Protein 2V9V (pdb70)

Foldseek 3Di:
DDLLVQLLCVAQVDLAWDFLVVSCVSSVHDPVVSVVSLVVCVVVQQWDWFDQPPTITIHGSVSLVVLVVVVVVVQVVCCVVAVQDPADFLVVSCVVRPVPYDPSSSVRSLVVCVVVQQWDDDPTHIHGNPGDHDD

Secondary structure (DSSP, 8-state):
--HHHHHHHHHHH-SS-EEHHHHHHHHT--HHHHHHHHHHHHHTT-EEEEEETTEEEEEEHHHHHHHHHHHHHHHHHHHHH-TTSS-EEHHHHHHHH-TTS-HHHHHHHHHHHHHTTSEEE-SSEEEETT-----

Solvent-accessible surface area: 7896 Å² total; per-residue (Å²): 84,62,66,89,133,70,0,31,96,32,0,59,107,42,134,20,5,8,35,46,94,72,0,3,102,129,8,105,24,62,72,105,72,0,103,107,26,6,95,59,16,38,94,66,43,94,7,24,72,11,189,1,129,151,51,54,20,0,0,2,18,136,77,17,105,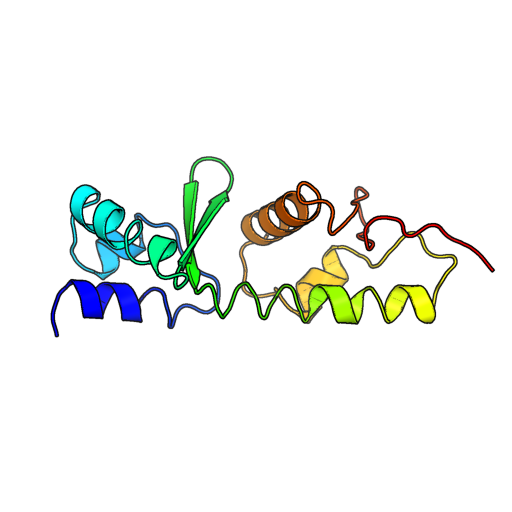62,23,34,113,29,0,19,150,10,0,77,85,21,17,90,163,76,52,114,108,88,6,6,44,47,106,72,0,59,70,112,102,0,83,146,10,60,62,76,1,10,88,14,0,0,74,32,0,35,178,94,49,72,5,74,57,52,92,112,25,1,3,35,48,68,35,96,76,61,243

Sequence (135 aa):
GSPEKILAQIIIQEHREGLDWQQEAATRASLSLEETRKLLQQSSMAAAGQVTLLRVENDLYAISTERRYQAWWQQAVTRALEEEFHSRYPLRPPGLAREELRSRYFSSRLPARVYQALLEEWSRREGRLQQLAANTVALAAGGFFTPSF

Organism: Neomoorella thermoacetica (NCBI:txid1525)

B-factor: mean 10.21, std 6.83, range [2.45, 61.72]

Nearest PDB structures (foldseek):
  2v9v-assembly1_A  TM=1.007E+00  e=3.215E-25  Neomoorella thermoacetica
  1lva-assembly1_A  TM=8.927E-01  e=1.330E-22  Neomoorella thermoacetica
  2ply-assembly3_A  TM=9.820E-01  e=7.242E-12  Neomoorella thermoacetica
  5lzd-assembly1_z  TM=7.553E-01  e=1.790E-05  Escherichia coli
  2vxz-assembly1_A  TM=4.432E-01  e=1.897E-04  Pyrobaculum spherical virus

Radius of gyration: 16.91 Å; Cα contacts (8 Å, |Δi|>4): 175; chains: 1; bounding box: 28×32×54 Å

InterPro domains:
  IPR000795 Translational (tr)-type GTP-binding domain [PF00009] (3-167)
  IPR000795 Translational (tr)-type GTP-binding domain [PR00315] (5-18)
  IPR000795 Translational (tr)-type GTP-binding domain [PR00315] (57-67)
  IPR000795 Translational (tr)-type GTP-binding domain [PR00315] (73-84)
  IPR000795 Translational (tr)-type GTP-binding domain [PR00315] (110-119)
  IPR000795 Translational (tr)-type GTP-binding domain [PS51722] (1-173)
  IPR004161 Translation elongation factor EFTu-like, domain 2 [PF03144] (194-260)
  IPR004535 Translation elongation factor, selenocysteine-specific [TIGR00475] (4-630)
  IPR005225 Small GTP-binding domain [TIGR00231] (2-162)
  IPR009000 Translation protein, beta-barrel domain superfamily [SSF50447] (175-268)
  IPR009001 Translation elongation factor EF1A/initiation factor IF2gamma, C-terminal [SSF50465] (266-363)
  IPR015189 Translation elongation factor SelB, winged helix, type 1 [PF09105] (377-435)
  IPR015190 Translation elongation factor SelB, winged helix, type 2 [PF09106] (449-504)
  IPR015191 Elongation factor SelB, fourth winged-helix domain [PF09107] (587-630)
  IPR027417 P-loop containing nucleoside triphosphate hydrolase [G3DSA:3.40.50.300] (16-174)
  IPR027417 P-loop containing nucleoside triphosphate hydrolase [SSF52540] (3-169)
  IPR036388 Winged helix-like DNA-binding domain superfamily [G3DSA:1.10.10.10] (377-436)
  IPR036388 Winged helix-like DNA-binding domain superfamily [G3DSA:1.10.10.10] (574-633)
  IPR036390 Winged helix DNA-binding domain superfamily [SSF46785] (377-437)
  IPR036390 Winged helix DNA-binding domain superfamily [SSF46785] (439-509)

CATH classification: 1.10.10.10 (+1 more: 1.10.10.10)

Structure (mmCIF, N/CA/C/O backbone):
data_2V9V
#
_entry.id   2V9V
#
_cell.length_a   65.349
_cell.length_b   46.087
_cell.length_c   58.683
_cell.angle_alpha   90.00
_cell.angle_beta   120.45
_cell.angle_gamma   90.00
#
_symmetry.space_group_name_H-M   'C 1 2 1'
#
loop_
_entity.id
_entity.type
_entity.pdbx_description
1 polymer 'SELENOCYSTEINE-SPECIFIC ELONGATION FACTOR'
2 non-polymer 'CHLORIDE ION'
3 non-polymer 'SODIUM ION'
4 water water
#
loop_
_atom_site.group_PDB
_atom_site.id
_atom_site.type_symbol
_atom_site.label_atom_id
_atom_site.label_alt_id
_atom_site.label_comp_id
_atom_site.label_asym_id
_atom_site.label_entity_id
_atom_site.label_seq_id
_atom_site.pdbx_PDB_ins_code
_atom_site.Cartn_x
_atom_site.Cartn_y
_atom_site.Cartn_z
_atom_site.occupancy
_atom_site.B_iso_or_equiv
_atom_site.auth_seq_id
_atom_site.auth_comp_id
_atom_site.auth_asym_id
_atom_site.auth_atom_id
_atom_site.pdbx_PDB_model_num
ATOM 1 N N . GLY A 1 1 ? -6.740 -16.872 30.618 1.00 18.89 377 GLY A N 1
ATOM 2 C CA . GLY A 1 1 ? -6.262 -17.872 29.644 1.00 16.34 377 GLY A CA 1
ATOM 3 C C . GLY A 1 1 ? -4.879 -18.284 30.076 1.00 12.77 377 GLY A C 1
ATOM 4 O O . GLY A 1 1 ? -4.380 -17.762 31.077 1.00 14.20 377 GLY A O 1
ATOM 10 N N . SER A 1 2 ? -4.269 -19.223 29.376 1.00 11.00 378 SER A N 1
ATOM 11 C CA . SER A 1 2 ? -2.960 -19.722 29.761 1.00 10.45 378 SER A CA 1
ATOM 12 C C . SER A 1 2 ? -1.878 -18.708 29.443 1.00 8.84 378 SER A C 1
ATOM 13 O O . SER A 1 2 ? -2.040 -17.828 28.601 1.00 9.08 378 SER A O 1
ATOM 20 N N . PRO A 1 3 ? -0.713 -18.861 30.066 1.00 8.63 379 PRO A N 1
ATOM 21 C CA . PRO A 1 3 ? 0.370 -17.959 29.777 1.00 8.79 379 PRO A CA 1
ATOM 22 C C . PRO A 1 3 ? 0.767 -17.902 28.305 1.00 8.37 379 PRO A C 1
ATOM 23 O O . PRO A 1 3 ? 1.072 -16.813 27.786 1.00 9.55 379 PRO A O 1
ATOM 34 N N . GLU A 1 4 ? 0.750 -19.031 27.609 1.00 9.26 380 GLU A N 1
ATOM 35 C CA . GLU A 1 4 ? 1.106 -19.028 26.217 1.00 10.64 380 GLU A CA 1
ATOM 36 C C . GLU A 1 4 ? 0.103 -18.241 25.378 1.00 9.81 380 GLU A C 1
ATOM 37 O O . GLU A 1 4 ? 0.492 -17.516 24.464 1.00 11.57 380 GLU A O 1
ATOM 49 N N . LYS A 1 5 ? -1.180 -18.370 25.686 1.00 9.68 381 LYS A N 1
ATOM 50 C CA . LYS A 1 5 ? -2.214 -17.604 24.967 1.00 10.43 381 LYS A CA 1
ATOM 51 C C . LYS A 1 5 ? -2.058 -16.117 25.270 1.00 9.44 381 LYS A C 1
ATOM 52 O O . LYS A 1 5 ? -2.246 -15.291 24.361 1.00 11.24 381 LYS A O 1
ATOM 71 N N . ILE A 1 6 ? -1.751 -15.768 26.517 1.00 8.66 382 ILE A N 1
ATOM 72 C CA . ILE A 1 6 ? -1.533 -14.364 26.855 1.00 8.52 382 ILE A CA 1
ATOM 73 C C . ILE A 1 6 ? -0.392 -13.742 26.035 1.00 7.41 382 ILE A C 1
ATOM 74 O O . ILE A 1 6 ? -0.512 -12.642 25.481 1.00 8.35 382 ILE A O 1
ATOM 90 N N . LEU A 1 7 ? 0.731 -14.448 25.968 1.00 7.12 383 LEU A N 1
ATOM 91 C CA . LEU A 1 7 ? 1.881 -13.962 25.211 1.00 6.85 383 LEU A CA 1
ATOM 92 C C . LEU A 1 7 ? 1.544 -13.865 23.708 1.00 7.14 383 LEU A C 1
ATOM 93 O O . LEU A 1 7 ? 1.892 -12.891 23.049 1.00 8.07 383 LEU A O 1
ATOM 109 N N . ALA A 1 8 ? 0.915 -14.897 23.169 1.00 8.08 384 ALA A N 1
ATOM 110 C CA . ALA A 1 8 ? 0.545 -14.892 21.766 1.00 8.79 384 ALA A CA 1
ATOM 111 C C . ALA A 1 8 ? -0.315 -13.688 21.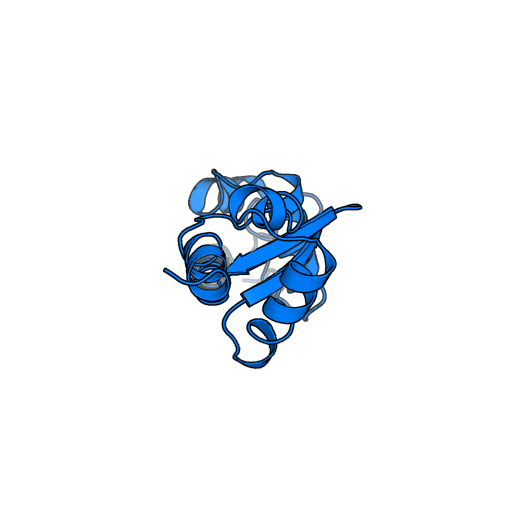433 1.00 8.85 384 ALA A C 1
ATOM 112 O O . ALA A 1 8 ? -0.113 -13.027 20.405 1.00 10.55 384 ALA A O 1
ATOM 119 N N . GLN A 1 9 ? -1.281 -13.373 22.266 1.00 8.86 385 GLN A N 1
ATOM 120 C CA . GLN A 1 9 ? -2.155 -12.236 22.010 1.00 9.31 385 GLN A CA 1
ATOM 121 C C . GLN A 1 9 ? -1.369 -10.932 22.054 1.00 8.07 385 GLN A C 1
ATOM 122 O O . GLN A 1 9 ? -1.594 -10.032 21.225 1.00 9.42 385 GLN A O 1
ATOM 136 N N . ILE A 1 10 ? -0.480 -10.783 23.038 1.00 7.94 386 ILE A N 1
ATOM 137 C CA . ILE A 1 10 ? 0.348 -9.589 23.107 1.00 7.17 386 ILE A CA 1
ATOM 138 C C . ILE A 1 10 ? 1.077 -9.355 21.790 1.00 7.50 386 ILE A C 1
ATOM 139 O O . ILE A 1 10 ? 1.103 -8.241 21.252 1.00 8.99 386 ILE A O 1
ATOM 155 N N A ILE A 1 11 ? 1.729 -10.376 21.277 0.50 6.53 387 ILE A N 1
ATOM 156 N N B ILE A 1 11 ? 1.715 -10.407 21.281 0.50 7.63 387 ILE A N 1
ATOM 157 C CA A ILE A 1 11 ? 2.505 -10.186 20.072 0.50 6.70 387 ILE A CA 1
ATOM 158 C CA B ILE A 1 11 ? 2.504 -10.332 20.045 0.50 8.27 387 ILE A CA 1
ATOM 159 C C A ILE A 1 11 ? 1.587 -10.040 18.841 0.50 7.49 387 ILE A C 1
ATOM 160 C C B ILE A 1 11 ? 1.632 -10.113 18.817 0.50 8.60 387 ILE A C 1
ATOM 161 O O A ILE A 1 11 ? 1.7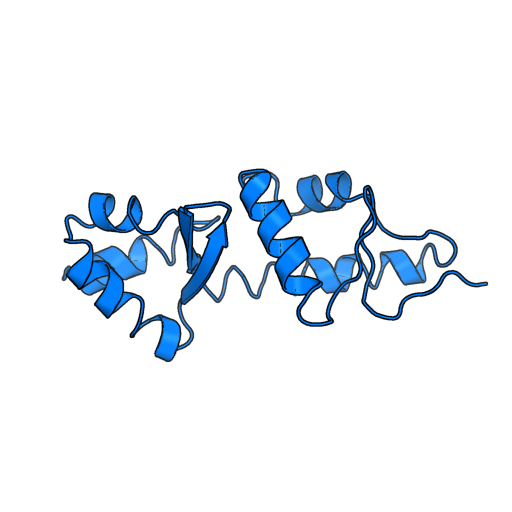80 -9.123 18.024 0.50 8.06 387 ILE A O 1
ATOM 162 O O B ILE A 1 11 ? 1.915 -9.259 17.966 0.50 8.79 387 ILE A O 1
ATOM 193 N N . GLN A 1 12 ? 0.604 -10.934 18.689 1.00 8.11 388 GLN A N 1
ATOM 194 C CA . GLN A 1 12 ? -0.201 -10.906 17.479 1.00 8.97 388 GLN A CA 1
ATOM 195 C C . GLN A 1 12 ? -0.975 -9.594 17.329 1.00 8.85 388 GLN A C 1
ATOM 196 O O . GLN A 1 12 ? -1.212 -9.141 16.190 1.00 10.55 388 GLN A O 1
ATOM 210 N N . GLU A 1 13 ? -1.415 -8.989 18.427 1.00 8.29 389 GLU A N 1
ATOM 211 C CA . GLU A 1 13 ? -2.163 -7.730 18.424 1.00 8.77 389 GLU A CA 1
ATOM 212 C C . GLU A 1 13 ? -1.263 -6.536 18.269 1.00 8.35 389 GLU A C 1
ATOM 213 O O . GLU A 1 13 ? -1.786 -5.440 18.079 1.00 10.89 389 GLU A O 1
ATOM 225 N N . HIS A 1 14 ? 0.042 -6.647 18.468 1.00 7.83 390 HIS A N 1
ATOM 226 C CA . HIS A 1 14 ? 0.859 -5.466 18.572 1.00 7.50 390 HIS A CA 1
ATOM 227 C C . HIS A 1 14 ? 1.147 -5.006 17.117 1.00 6.96 390 HIS A C 1
A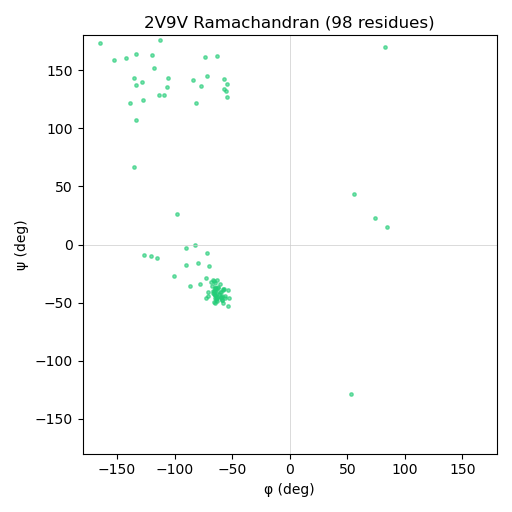TOM 228 O O . HIS A 1 14 ? 1.702 -5.760 16.314 1.00 8.34 390 HIS A O 1
ATOM 243 N N . ARG A 1 15 ? 0.770 -3.782 16.798 1.00 6.26 391 ARG A N 1
ATOM 244 C CA . ARG A 1 15 ? 0.890 -3.270 15.422 1.00 6.18 391 ARG A CA 1
ATOM 245 C C . ARG A 1 15 ? 2.306 -3.009 14.942 1.00 5.87 391 ARG A C 1
ATOM 246 O O . ARG A 1 15 ? 2.522 -2.918 13.727 1.00 7.68 391 ARG A O 1
ATOM 267 N N . GLU A 1 16 ? 3.281 -2.892 15.841 1.00 5.32 392 GLU A N 1
ATOM 268 C CA . GLU A 1 16 ? 4.659 -2.698 15.432 1.00 6.26 392 GLU A CA 1
ATOM 269 C C . GLU A 1 16 ? 5.616 -3.770 15.903 1.00 5.96 392 GLU A C 1
ATOM 270 O O . GLU A 1 16 ? 6.744 -3.801 15.421 1.00 7.85 392 GLU A O 1
ATOM 282 N N . GLY A 1 17 ? 5.185 -4.652 16.790 1.00 6.33 393 GLY A N 1
ATOM 283 C CA . GLY A 1 17 ? 6.105 -5.542 17.503 1.00 6.31 393 GLY A CA 1
ATOM 284 C C . GLY A 1 17 ? 6.726 -4.849 18.696 1.00 6.54 393 GLY A C 1
ATOM 285 O O . GLY A 1 17 ? 6.556 -3.628 18.904 1.00 8.63 393 GLY A O 1
ATOM 289 N N . LEU A 1 18 ? 7.412 -5.627 19.528 1.00 6.00 394 LEU A N 1
ATOM 290 C CA . LEU A 1 18 ? 7.907 -5.082 20.786 1.00 6.74 394 LEU A CA 1
ATOM 291 C C . LEU A 1 18 ? 9.147 -5.844 21.224 1.00 5.39 394 LEU A C 1
ATOM 292 O O . LEU A 1 18 ? 9.398 -6.999 20.845 1.00 5.95 394 LEU A O 1
ATOM 308 N N . ASP A 1 19 ? 9.919 -5.181 22.083 1.00 5.40 395 ASP A N 1
ATOM 309 C CA . ASP A 1 19 ? 11.087 -5.794 22.692 1.00 5.26 395 ASP A CA 1
ATOM 310 C C . ASP A 1 19 ? 10.620 -7.048 23.407 1.00 5.10 395 ASP A C 1
ATOM 311 O O . ASP A 1 19 ? 9.636 -7.009 24.180 1.00 5.96 395 ASP A O 1
ATOM 320 N N . TRP A 1 20 ? 11.321 -8.165 23.224 1.00 5.15 396 TRP A N 1
ATOM 321 C CA . TRP A 1 20 ? 10.898 -9.396 23.863 1.00 5.09 396 TRP A CA 1
ATOM 322 C C . TRP A 1 20 ? 10.851 -9.281 25.396 1.00 4.45 396 TRP A C 1
ATOM 323 O O . TRP A 1 20 ? 10.070 -9.989 26.040 1.00 5.37 396 TRP A O 1
ATOM 344 N N A GLN A 1 21 ? 11.688 -8.436 25.985 0.50 4.44 397 GLN A N 1
ATOM 345 N N B GLN A 1 21 ? 11.694 -8.432 25.972 0.50 4.59 397 GLN A N 1
ATOM 346 C CA A GLN A 1 21 ? 11.634 -8.243 27.430 0.50 5.09 397 GLN A CA 1
ATOM 347 C CA B GLN A 1 21 ? 11.715 -8.272 27.417 0.50 5.37 397 GLN A CA 1
ATOM 348 C C A GLN A 1 21 ? 10.369 -7.538 27.864 0.50 5.32 397 GLN A C 1
ATOM 349 C C B GLN A 1 21 ? 10.493 -7.438 27.913 0.50 5.40 397 GLN A C 1
ATOM 350 O O A GLN A 1 21 ? 9.818 -7.840 28.935 0.50 5.62 397 GLN A O 1
ATOM 351 O O B GLN A 1 21 ? 10.071 -7.587 29.068 0.50 5.58 397 GLN A O 1
ATOM 378 N N . GLU A 1 22 ? 9.931 -6.575 27.056 1.00 6.21 398 GLU A N 1
ATOM 379 C CA . GLU A 1 22 ? 8.667 -5.909 27.286 1.00 6.69 398 GLU A CA 1
ATOM 380 C C . GLU A 1 22 ? 7.525 -6.901 27.193 1.00 6.87 398 GLU A C 1
ATOM 381 O O . GLU A 1 22 ? 6.613 -6.874 28.029 1.00 7.64 398 GLU A O 1
ATOM 393 N N . ALA A 1 23 ? 7.562 -7.772 26.183 1.00 6.08 399 ALA A N 1
ATOM 394 C CA . ALA A 1 23 ? 6.537 -8.824 26.060 1.00 6.86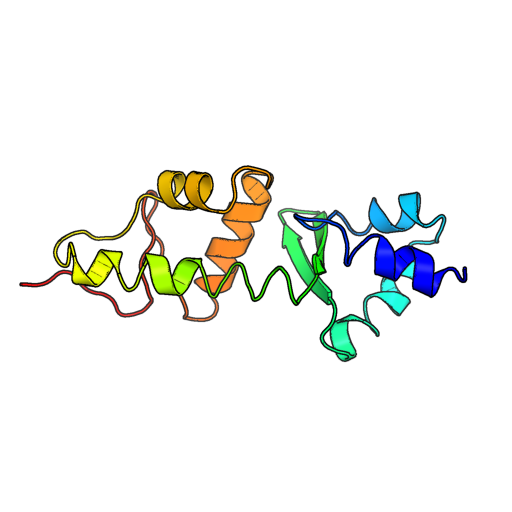 399 ALA A CA 1
ATOM 395 C C . ALA A 1 23 ? 6.548 -9.725 27.300 1.00 6.45 399 ALA A C 1
ATOM 396 O O . ALA A 1 23 ? 5.478 -10.043 27.840 1.00 7.14 399 ALA A O 1
ATOM 403 N N . ALA A 1 24 ? 7.734 -10.144 27.757 1.00 5.70 400 ALA A N 1
ATOM 404 C CA . ALA A 1 24 ? 7.848 -10.981 28.959 1.00 5.73 400 ALA A CA 1
ATOM 405 C C . ALA A 1 24 ? 7.186 -10.296 30.152 1.00 6.22 400 ALA A C 1
ATOM 406 O O . ALA A 1 24 ? 6.423 -10.898 30.923 1.00 6.73 400 ALA A O 1
ATOM 413 N N . THR A 1 25 ? 7.481 -9.013 30.313 1.00 6.12 401 THR A N 1
ATOM 414 C CA . THR A 1 25 ? 6.939 -8.260 31.438 1.00 7.49 401 THR A CA 1
ATOM 415 C C . THR A 1 25 ? 5.409 -8.188 31.351 1.00 7.46 401 THR A C 1
ATOM 416 O O . THR A 1 25 ? 4.705 -8.437 32.337 1.00 8.42 401 THR A O 1
ATOM 426 N N . ARG A 1 26 ? 4.901 -7.875 30.170 1.00 7.45 402 ARG A N 1
ATOM 427 C CA . ARG A 1 26 ? 3.440 -7.778 29.978 1.00 8.08 402 ARG A CA 1
ATOM 428 C C . ARG A 1 26 ? 2.739 -9.112 30.201 1.00 7.98 402 ARG A C 1
ATOM 429 O O . ARG A 1 26 ? 1.608 -9.119 30.690 1.00 10.04 402 ARG A O 1
ATOM 450 N N . ALA A 1 27 ? 3.402 -10.227 29.927 1.00 7.45 403 ALA A N 1
ATOM 451 C CA . ALA A 1 27 ? 2.854 -11.560 30.107 1.00 7.67 403 ALA A CA 1
ATOM 452 C C . ALA A 1 27 ? 3.127 -12.145 31.484 1.00 7.44 403 ALA A C 1
ATOM 453 O O . ALA A 1 27 ? 2.674 -13.267 31.768 1.00 9.12 403 ALA A O 1
ATOM 460 N N . SER A 1 28 ? 3.870 -11.426 32.325 1.00 7.40 404 SER A N 1
ATOM 461 C CA . SER A 1 28 ? 4.305 -11.941 33.636 1.00 7.59 404 SER A CA 1
ATOM 462 C C . SER A 1 28 ? 5.075 -13.248 33.520 1.00 7.06 404 SER A C 1
ATOM 463 O O . SER A 1 28 ? 4.878 -14.171 34.335 1.00 9.26 404 SER A O 1
ATOM 470 N N . LEU A 1 29 ? 5.975 -13.315 32.547 1.00 6.02 405 LEU A N 1
ATOM 471 C CA . LEU A 1 29 ? 6.769 -14.498 32.294 1.00 5.89 405 LEU A CA 1
ATOM 472 C C . LEU A 1 29 ? 8.239 -14.208 32.489 1.00 5.56 405 LEU A C 1
ATOM 473 O O . LEU A 1 29 ? 8.720 -13.117 32.202 1.00 6.72 405 LEU A O 1
ATOM 489 N N . SER A 1 30 ? 8.990 -15.244 32.863 1.00 5.24 406 SER A N 1
ATOM 490 C CA . SER A 1 30 ? 10.439 -15.156 32.819 1.00 5.17 406 SER A CA 1
ATOM 491 C C . SER A 1 30 ? 10.931 -14.967 31.395 1.00 4.63 406 SER A C 1
ATOM 492 O O . SER A 1 30 ? 10.262 -15.338 30.422 1.00 4.94 406 SER A O 1
ATOM 499 N N . LEU A 1 31 ? 12.169 -14.513 31.279 1.00 5.18 407 LEU A N 1
ATOM 500 C CA . LEU A 1 31 ? 12.836 -14.500 29.981 1.00 5.07 407 LEU A CA 1
ATOM 501 C C . LEU A 1 31 ? 12.977 -15.918 29.413 1.00 5.51 407 LEU A C 1
ATOM 502 O O . LEU A 1 31 ? 12.746 -16.142 28.225 1.00 5.84 407 LEU A O 1
ATOM 518 N N . GLU A 1 32 ? 13.348 -16.888 30.251 1.00 5.99 408 GLU A N 1
ATOM 519 C CA . GLU A 1 32 ? 13.487 -18.268 29.808 1.00 6.69 408 GLU A CA 1
ATOM 520 C C . GLU A 1 32 ? 12.201 -18.757 29.110 1.00 5.96 408 GLU A C 1
ATOM 521 O O . GLU A 1 32 ? 12.238 -19.334 28.017 1.00 6.93 408 GLU A O 1
ATOM 533 N N . GLU A 1 33 ? 11.076 -18.594 29.802 1.00 5.47 409 GLU A N 1
ATOM 534 C CA . GLU A 1 33 ? 9.821 -19.096 29.274 1.00 5.79 409 GLU A CA 1
ATOM 535 C C . GLU A 1 33 ? 9.424 -18.318 28.013 1.00 5.47 409 GLU A C 1
ATOM 536 O O . GLU A 1 33 ? 8.940 -18.917 27.049 1.00 6.76 409 GLU A O 1
ATOM 548 N N . THR A 1 34 ? 9.605 -17.006 28.040 1.00 5.26 410 THR A N 1
ATOM 549 C CA . THR A 1 34 ? 9.283 -16.195 26.868 1.00 5.43 410 THR A CA 1
ATOM 550 C C . THR A 1 34 ? 10.116 -16.658 25.658 1.00 5.78 410 THR A C 1
ATOM 551 O O . THR A 1 34 ? 9.597 -16.793 24.551 1.00 6.62 410 THR A O 1
ATOM 561 N N . ARG A 1 35 ? 11.393 -16.882 25.852 1.00 6.23 411 ARG A N 1
ATOM 562 C CA . ARG A 1 35 ? 12.268 -17.351 24.778 1.00 6.44 411 ARG A CA 1
ATOM 563 C C . ARG A 1 35 ? 11.787 -18.678 24.200 1.00 7.03 411 ARG A C 1
ATOM 564 O O . ARG A 1 35 ? 11.721 -18.843 22.989 1.00 8.12 411 ARG A O 1
ATOM 585 N N . LYS A 1 36 ? 11.477 -19.627 25.072 1.00 7.20 412 LYS A N 1
ATOM 586 C CA . LYS A 1 36 ? 11.083 -20.930 24.600 1.00 8.35 412 LYS A CA 1
ATOM 587 C C . LYS A 1 36 ? 9.764 -20.838 23.831 1.00 7.92 412 LYS A C 1
ATOM 588 O O . LYS A 1 36 ? 9.577 -21.510 22.808 1.00 9.30 412 LYS A O 1
ATOM 607 N N . LEU A 1 37 ? 8.827 -20.033 24.312 1.00 6.63 413 LEU A N 1
ATOM 608 C CA . LEU A 1 37 ? 7.574 -19.845 23.591 1.00 7.67 413 LEU A CA 1
ATOM 609 C C . LEU A 1 37 ? 7.822 -19.151 22.242 1.00 8.14 413 LEU A C 1
ATOM 610 O O . LEU A 1 37 ? 7.242 -19.532 21.220 1.00 8.75 413 LEU A O 1
ATOM 626 N N . LEU A 1 38 ? 8.655 -18.126 22.230 1.00 8.33 414 LEU A N 1
ATOM 627 C CA . LEU A 1 38 ? 9.017 -17.475 20.958 1.00 8.79 414 LEU A CA 1
ATOM 628 C C . LEU A 1 38 ? 9.670 -18.431 19.980 1.00 9.83 414 LEU A C 1
ATOM 629 O O . LEU A 1 38 ? 9.377 -18.351 18.779 1.00 11.25 414 LEU A O 1
ATOM 645 N N A GLN A 1 39 ? 10.521 -19.322 20.450 0.50 10.57 415 GLN A N 1
ATOM 646 N N B GLN A 1 39 ? 10.537 -19.328 20.460 0.50 9.80 415 GLN A N 1
ATOM 647 C CA A GLN A 1 39 ? 11.128 -20.279 19.543 0.50 11.47 415 GLN A CA 1
ATOM 648 C CA B GLN A 1 39 ? 11.134 -20.387 19.609 0.50 10.19 415 GLN A CA 1
ATOM 649 C C A GLN A 1 39 ? 10.102 -21.225 18.905 0.50 10.37 415 GLN A C 1
ATOM 650 C C B GLN A 1 39 ? 10.027 -21.145 18.869 0.50 9.41 415 GLN A C 1
ATOM 651 O O A GLN A 1 39 ? 10.268 -21.633 17.748 0.50 10.19 415 GLN A O 1
ATOM 652 O O B GLN A 1 39 ? 10.028 -21.296 17.636 0.50 9.11 415 GLN A O 1
ATOM 679 N N . SER A 1 40 ? 9.051 -21.598 19.643 1.00 9.17 416 SER A N 1
ATOM 680 C CA A SER A 1 40 ? 8.022 -22.442 19.054 0.50 9.66 416 SER A CA 1
ATOM 681 C CA B SER A 1 40 ? 7.939 -22.408 19.146 0.50 9.07 416 SER A CA 1
ATOM 682 C C . SER A 1 40 ? 7.097 -21.628 18.152 1.00 8.27 416 SER A C 1
ATOM 683 O O . SER A 1 40 ? 6.679 -22.134 17.098 1.00 9.42 416 SER A O 1
ATOM 697 N N . MET A 1 41 ? 6.787 -20.387 18.509 1.00 7.96 417 MET A N 1
ATOM 698 C CA . MET A 1 41 ? 6.014 -19.519 17.625 1.00 8.06 417 MET A CA 1
ATOM 699 C C . MET A 1 41 ? 6.759 -19.213 16.322 1.00 7.89 417 MET A C 1
ATOM 700 O O . MET A 1 41 ? 6.117 -19.161 15.255 1.00 10.00 417 MET A O 1
ATOM 714 N N . ALA A 1 42 ? 8.066 -19.037 16.377 1.00 9.02 418 ALA A N 1
ATOM 715 C CA . ALA A 1 42 ? 8.870 -18.866 15.169 1.00 9.24 418 ALA A CA 1
ATOM 716 C C . ALA A 1 42 ? 8.874 -20.148 14.317 1.00 10.55 418 ALA A C 1
ATOM 717 O O . ALA A 1 42 ? 8.735 -20.100 13.096 1.00 11.98 418 ALA A O 1
ATOM 724 N N . ALA A 1 43 ? 9.012 -21.300 14.948 1.00 10.88 419 ALA A N 1
ATOM 725 C CA . ALA A 1 43 ? 8.964 -22.577 14.217 1.00 11.55 419 ALA A CA 1
ATOM 726 C C . ALA A 1 43 ? 7.608 -22.772 13.503 1.00 12.12 419 ALA A C 1
ATOM 727 O O . ALA A 1 43 ? 7.558 -23.330 12.399 1.00 14.08 419 ALA A O 1
ATOM 734 N N . ALA A 1 44 ? 6.523 -22.276 14.097 1.00 10.96 420 ALA A N 1
ATOM 735 C CA . ALA A 1 44 ? 5.188 -22.361 13.539 1.00 11.99 420 ALA A CA 1
ATOM 736 C C . ALA A 1 44 ? 4.918 -21.268 12.511 1.00 11.84 420 ALA A C 1
ATOM 737 O O . ALA A 1 44 ? 3.823 -21.257 11.930 1.00 13.25 420 ALA A O 1
ATOM 744 N N . GLY A 1 45 ? 5.884 -20.379 12.253 1.00 11.01 421 GLY A N 1
ATOM 745 C CA . GLY A 1 45 ? 5.699 -19.312 11.299 1.00 10.89 421 GLY A CA 1
ATOM 746 C C . GLY A 1 45 ? 4.807 -18.185 11.762 1.00 9.92 421 GLY A C 1
ATOM 747 O O . GLY A 1 45 ? 4.295 -17.429 10.922 1.00 11.95 421 GLY A O 1
ATOM 751 N N . GLN A 1 46 ? 4.658 -18.018 13.082 1.00 8.85 422 GLN A N 1
ATOM 752 C CA . GLN A 1 46 ? 3.786 -17.013 13.632 1.00 8.58 422 GLN A CA 1
ATOM 753 C C . GLN A 1 46 ? 4.484 -15.739 14.116 1.00 7.18 422 GLN A C 1
ATOM 754 O O . GLN A 1 46 ? 3.830 -14.691 14.147 1.00 7.47 422 GLN A O 1
ATOM 768 N N . VAL A 1 47 ? 5.744 -15.831 14.506 1.00 6.69 423 VAL A N 1
ATOM 769 C CA . VAL A 1 47 ? 6.495 -14.704 15.007 1.00 6.17 423 VAL A CA 1
ATOM 770 C C . VAL A 1 47 ? 7.794 -14.589 14.269 1.00 5.90 423 VAL A C 1
ATOM 771 O O . VAL A 1 47 ? 8.453 -15.593 13.969 1.00 7.61 423 VAL A O 1
ATOM 784 N N . THR A 1 48 ? 8.150 -13.339 13.978 1.00 6.07 424 THR A N 1
ATOM 785 C CA . THR A 1 48 ? 9.403 -12.924 13.380 1.00 6.26 424 THR A CA 1
ATOM 786 C C . THR A 1 48 ? 10.263 -12.257 14.473 1.00 5.99 424 THR A C 1
ATOM 787 O O . THR A 1 48 ? 9.768 -11.465 15.253 1.00 8.13 424 THR A O 1
ATOM 797 N N . LEU A 1 49 ? 11.535 -12.610 14.497 1.00 6.33 425 LEU A N 1
ATOM 798 C CA . LEU A 1 49 ? 12.478 -12.115 15.505 1.00 6.81 425 LEU A CA 1
ATOM 799 C C . LEU A 1 49 ? 13.526 -11.242 14.828 1.00 7.56 425 LEU A C 1
ATOM 800 O O . LEU A 1 49 ? 14.154 -11.682 13.843 1.00 9.53 425 LEU A O 1
ATOM 816 N N . LEU A 1 50 ? 13.734 -10.032 15.342 1.00 6.90 426 LEU A N 1
ATOM 817 C CA . LEU A 1 50 ? 14.572 -9.051 14.690 1.00 6.72 426 LEU A CA 1
ATOM 818 C C . LEU A 1 50 ? 15.437 -8.328 15.691 1.00 6.19 426 LEU A C 1
ATOM 819 O O . LEU A 1 50 ? 14.914 -7.703 16.615 1.00 6.13 426 LEU A O 1
ATOM 835 N N . ARG A 1 51 ? 16.760 -8.383 15.519 1.00 6.93 427 ARG A N 1
ATOM 836 C CA . ARG A 1 51 ? 17.642 -7.596 16.358 1.00 6.98 427 ARG A CA 1
ATOM 837 C C . ARG A 1 51 ? 17.612 -6.153 15.885 1.00 6.74 427 ARG A C 1
ATOM 838 O O . ARG A 1 51 ? 17.623 -5.866 14.681 1.00 8.31 427 ARG A O 1
ATOM 859 N N . VAL A 1 52 ? 17.531 -5.255 16.834 1.00 6.39 428 VAL A N 1
ATOM 860 C CA . VAL A 1 52 ? 17.482 -3.831 16.580 1.00 6.60 428 VAL A CA 1
ATOM 861 C C . VAL A 1 52 ? 18.489 -3.209 17.555 1.00 6.99 428 VAL A C 1
ATOM 862 O O . VAL A 1 52 ? 18.243 -3.200 18.772 1.00 6.91 428 VAL A O 1
ATOM 875 N N . GLU A 1 53 ? 19.630 -2.742 17.066 1.00 7.73 429 GLU A N 1
ATOM 876 C CA . GLU A 1 53 ? 20.706 -2.286 17.941 1.00 8.66 429 GLU A CA 1
ATOM 877 C C . GLU A 1 53 ? 21.020 -3.413 18.952 1.00 7.71 429 GLU A C 1
ATOM 878 O O . GLU A 1 53 ? 21.246 -4.541 18.509 1.00 8.50 429 GLU A O 1
ATOM 890 N N . ASN A 1 54 ? 21.057 -3.131 20.249 1.00 7.08 430 ASN A N 1
ATOM 891 C CA . ASN A 1 54 ? 21.311 -4.154 21.275 1.00 6.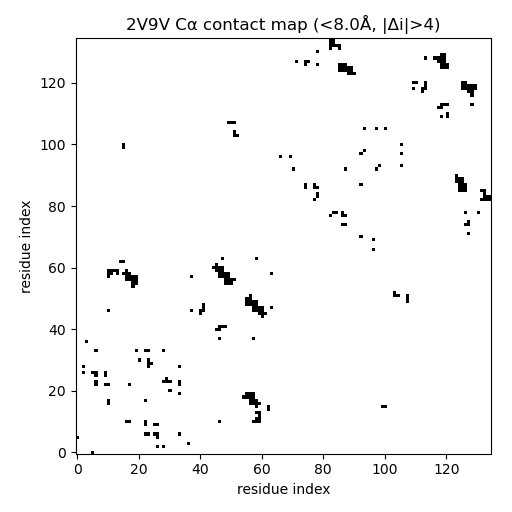74 430 ASN A CA 1
ATOM 892 C C . ASN A 1 54 ? 20.039 -4.683 21.921 1.00 6.34 430 ASN A C 1
ATOM 893 O O . ASN A 1 54 ? 20.075 -5.184 23.043 1.00 7.07 430 ASN A O 1
ATOM 904 N N . ASP A 1 55 ? 18.926 -4.615 21.193 1.00 6.38 431 ASP A N 1
ATOM 905 C CA . ASP A 1 55 ? 17.644 -5.141 21.618 1.00 6.16 431 ASP A CA 1
ATOM 906 C C . ASP A 1 55 ? 17.162 -6.203 20.640 1.00 5.44 431 ASP A C 1
ATOM 907 O O . ASP A 1 55 ? 17.639 -6.314 19.511 1.00 6.33 431 ASP A O 1
ATOM 916 N N . LEU A 1 56 ? 16.199 -6.992 21.078 1.00 6.23 432 LEU A N 1
ATOM 917 C CA . LEU A 1 56 ? 15.578 -8.024 20.248 1.00 6.09 432 LEU A CA 1
ATOM 918 C C . LEU A 1 56 ? 14.068 -7.842 20.283 1.00 5.38 432 LEU A C 1
ATOM 919 O O . LEU A 1 56 ? 13.465 -7.798 21.357 1.00 5.86 432 LEU A O 1
ATOM 935 N N . TYR A 1 57 ? 13.493 -7.715 19.085 1.00 5.45 433 TYR A N 1
ATOM 936 C CA . TYR A 1 57 ? 12.054 -7.498 18.899 1.00 5.54 433 TYR A CA 1
ATOM 937 C C . TYR A 1 57 ? 11.374 -8.761 18.401 1.00 5.39 433 TYR A C 1
ATOM 938 O O . TYR A 1 57 ? 11.930 -9.524 17.596 1.00 6.25 433 TYR A O 1
ATOM 955 N N . ALA A 1 58 ? 10.157 -8.954 18.908 1.00 5.39 434 ALA A N 1
ATOM 956 C CA . ALA A 1 58 ? 9.228 -9.989 18.450 1.00 5.46 434 ALA A CA 1
ATOM 957 C C . ALA A 1 58 ? 8.092 -9.285 17.719 1.00 5.74 434 ALA A C 1
ATOM 958 O O . ALA A 1 58 ? 7.474 -8.350 18.248 1.00 5.87 434 ALA A O 1
ATOM 965 N N . ILE A 1 59 ? 7.810 -9.738 16.501 1.00 5.32 435 ILE A N 1
ATOM 966 C CA . ILE A 1 59 ? 6.848 -9.119 15.603 1.00 5.77 435 ILE A CA 1
ATOM 967 C C . ILE A 1 59 ? 5.939 -10.210 15.012 1.00 5.80 435 ILE A C 1
ATOM 968 O O . ILE A 1 59 ? 6.420 -11.259 14.593 1.00 6.80 435 ILE A O 1
ATOM 984 N N . SER A 1 60 ? 4.643 -9.941 14.949 1.00 5.42 436 SER A N 1
ATOM 985 C CA . SER A 1 60 ? 3.743 -10.833 14.232 1.00 6.31 436 SER A CA 1
ATOM 986 C C . SER A 1 60 ? 4.210 -11.063 12.810 1.00 5.72 436 SER A C 1
ATOM 987 O O . SER A 1 60 ? 4.389 -10.111 12.067 1.00 5.85 436 SER A O 1
ATOM 994 N N . THR A 1 61 ? 4.352 -12.315 12.405 1.00 6.11 437 THR A N 1
ATOM 995 C CA . THR A 1 61 ? 4.777 -12.605 11.030 1.00 5.90 437 THR A CA 1
ATOM 996 C C . THR A 1 61 ? 3.763 -12.093 10.004 1.00 6.30 437 THR A C 1
ATOM 997 O O . THR A 1 61 ? 4.131 -11.587 8.959 1.00 6.37 437 THR A O 1
ATOM 1007 N N . GLU A 1 62 ? 2.481 -12.197 10.308 1.00 6.35 438 GLU A N 1
ATOM 1008 C CA . GLU A 1 62 ? 1.471 -11.679 9.385 1.00 6.79 438 GLU A CA 1
ATOM 1009 C C . GLU A 1 62 ? 1.669 -10.186 9.170 1.00 6.05 438 GLU A C 1
ATOM 1010 O O . GLU A 1 62 ? 1.552 -9.683 8.039 1.00 6.43 438 GLU A O 1
ATOM 1022 N N A ARG A 1 63 ? 1.948 -9.456 10.242 0.50 5.43 439 ARG A N 1
ATOM 1023 N N B ARG A 1 63 ? 1.941 -9.452 10.251 0.50 5.67 439 ARG A N 1
ATOM 1024 C CA A ARG A 1 63 ? 2.160 -8.017 10.114 0.50 5.35 439 ARG A CA 1
ATOM 1025 C CA B ARG A 1 63 ? 2.170 -7.998 10.169 0.50 5.71 439 ARG A CA 1
ATOM 1026 C C A ARG A 1 63 ? 3.399 -7.718 9.268 0.50 5.00 439 ARG A C 1
ATOM 1027 C C B ARG A 1 63 ? 3.419 -7.660 9.340 0.50 5.13 439 ARG A C 1
ATOM 1028 O O A ARG A 1 63 ? 3.369 -6.896 8.349 0.50 5.54 439 ARG A O 1
ATOM 1029 O O B ARG A 1 63 ? 3.429 -6.713 8.547 0.50 4.60 439 ARG A O 1
ATOM 1070 N N . TYR A 1 64 ? 4.478 -8.431 9.564 1.00 5.24 440 TYR A N 1
ATOM 1071 C CA . TYR A 1 64 ? 5.744 -8.261 8.865 1.00 4.94 440 TYR A CA 1
ATOM 1072 C C . TYR A 1 64 ? 5.590 -8.544 7.376 1.00 4.77 440 TYR A C 1
ATOM 1073 O O . TYR A 1 64 ? 6.081 -7.788 6.537 1.00 5.36 440 TYR A O 1
ATOM 1090 N N . GLN A 1 65 ? 4.890 -9.623 7.038 1.00 5.31 441 GLN A N 1
ATOM 1091 C CA . GLN A 1 65 ? 4.657 -9.967 5.633 1.00 5.21 441 GLN A CA 1
ATOM 1092 C C . GLN A 1 65 ? 3.809 -8.921 4.951 1.00 5.15 441 GLN A C 1
ATOM 1093 O O . GLN A 1 65 ? 4.056 -8.606 3.765 1.00 5.82 441 GLN A O 1
ATOM 1107 N N . ALA A 1 66 ? 2.830 -8.359 5.640 1.00 4.95 442 ALA A N 1
ATOM 1108 C CA . ALA A 1 66 ? 2.003 -7.314 5.067 1.00 5.39 442 ALA A CA 1
ATOM 1109 C C . ALA A 1 66 ? 2.803 -6.045 4.841 1.00 4.65 442 ALA A C 1
ATOM 1110 O O . ALA A 1 66 ? 2.582 -5.341 3.833 1.00 5.55 442 ALA A O 1
ATOM 1117 N N . TRP A 1 67 ? 3.742 -5.720 5.717 1.00 4.44 443 TRP A N 1
ATOM 1118 C CA . TRP A 1 67 ? 4.649 -4.619 5.483 1.00 4.43 443 TRP A CA 1
ATOM 1119 C C . TRP A 1 67 ? 5.414 -4.834 4.181 1.00 4.47 443 TRP A C 1
ATOM 1120 O O . TRP A 1 67 ? 5.528 -3.915 3.364 1.00 4.74 443 TRP A O 1
ATOM 1141 N N . TRP A 1 68 ? 6.009 -6.004 3.999 1.00 4.21 444 TRP A N 1
ATOM 1142 C CA . TRP A 1 68 ? 6.800 -6.243 2.808 1.00 4.49 444 TRP A CA 1
ATOM 1143 C C . TRP A 1 68 ? 5.932 -6.108 1.546 1.00 4.59 444 TRP A C 1
ATOM 1144 O O . TRP A 1 68 ? 6.354 -5.505 0.554 1.00 5.22 444 TRP A O 1
ATOM 1165 N N A GLN A 1 69 ? 4.724 -6.651 1.562 0.50 4.56 445 GLN A N 1
ATOM 1166 N N B GLN A 1 69 ? 4.727 -6.684 1.560 0.50 5.01 445 GLN A N 1
ATOM 1167 C CA A GLN A 1 69 ? 3.892 -6.555 0.364 0.50 4.48 445 GLN A CA 1
ATOM 1168 C CA B GLN A 1 69 ? 3.807 -6.552 0.410 0.50 5.33 445 GLN A CA 1
ATOM 1169 C C A GLN A 1 69 ? 3.567 -5.104 0.034 0.50 4.66 445 GLN A C 1
ATOM 1170 C C B GLN A 1 69 ? 3.648 -5.093 0.047 0.50 4.85 445 GLN A C 1
ATOM 1171 O O A GLN A 1 69 ? 3.459 -4.743 -1.141 0.50 5.12 445 GLN A O 1
ATOM 1172 O O B GLN A 1 69 ? 3.732 -4.718 -1.126 0.50 5.14 445 GLN A O 1
ATOM 1199 N N . ALA A 1 70 ? 3.388 -4.269 1.055 1.00 4.55 446 ALA A N 1
ATOM 1200 C CA . ALA A 1 70 ? 3.151 -2.845 0.818 1.00 4.87 446 ALA A CA 1
ATOM 1201 C C . ALA A 1 70 ? 4.392 -2.164 0.238 1.00 4.40 446 ALA A C 1
ATOM 1202 O O . ALA A 1 70 ? 4.296 -1.349 -0.683 1.00 5.02 446 ALA A O 1
ATOM 1209 N N . VAL A 1 71 ? 5.563 -2.486 0.769 1.00 4.27 447 VAL A N 1
ATOM 1210 C CA . VAL A 1 71 ? 6.816 -1.890 0.292 1.00 4.17 447 VAL A CA 1
ATOM 1211 C C . VAL A 1 71 ? 7.096 -2.299 -1.147 1.00 4.32 447 VAL A C 1
ATOM 1212 O O . VAL A 1 71 ? 7.427 -1.453 -1.966 1.00 4.99 447 VAL A O 1
ATOM 1225 N N . THR A 1 72 ? 7.028 -3.592 -1.458 1.00 4.69 448 THR A N 1
ATOM 1226 C CA . THR A 1 72 ? 7.384 -3.998 -2.818 1.00 5.52 448 THR A CA 1
ATOM 1227 C C . THR A 1 72 ? 6.414 -3.402 -3.824 1.00 5.70 448 THR A C 1
ATOM 1228 O O . THR A 1 72 ? 6.832 -2.976 -4.892 1.00 6.27 448 THR A O 1
ATOM 1238 N N . ARG A 1 73 ? 5.123 -3.338 -3.514 1.00 5.73 449 ARG A N 1
ATOM 1239 C CA . ARG A 1 73 ? 4.211 -2.745 -4.456 1.00 5.94 449 ARG A CA 1
ATOM 1240 C C . ARG A 1 73 ? 4.531 -1.267 -4.632 1.00 5.35 449 ARG A C 1
ATOM 1241 O O . ARG A 1 73 ? 4.562 -0.782 -5.765 1.00 6.28 449 ARG A O 1
ATOM 1262 N N . ALA A 1 74 ? 4.755 -0.538 -3.539 1.00 5.06 450 ALA A N 1
ATOM 1263 C CA . ALA A 1 74 ? 5.039 0.887 -3.656 1.00 4.91 450 ALA A CA 1
ATOM 1264 C C . ALA A 1 74 ? 6.293 1.141 -4.484 1.00 4.53 450 ALA A C 1
ATOM 1265 O O . ALA A 1 74 ? 6.320 2.076 -5.307 1.00 5.15 450 ALA A O 1
ATOM 1272 N N . LEU A 1 75 ? 7.323 0.341 -4.291 1.00 4.41 451 LEU A N 1
ATOM 1273 C CA . LEU A 1 75 ? 8.545 0.543 -5.043 1.00 4.51 451 LEU A CA 1
ATOM 1274 C C . LEU A 1 75 ? 8.383 0.141 -6.512 1.00 4.84 451 LEU A C 1
ATOM 1275 O O . LEU A 1 75 ? 8.872 0.823 -7.396 1.00 5.52 451 LEU A O 1
ATOM 1291 N N A GLU A 1 76 ? 7.683 -0.958 -6.780 0.50 5.32 452 GLU A N 1
ATOM 1292 N N B GLU A 1 76 ? 7.681 -0.936 -6.781 0.50 5.27 452 GLU A N 1
ATOM 1293 C CA A GLU A 1 76 ? 7.369 -1.377 -8.161 0.50 5.50 452 GLU A CA 1
ATOM 1294 C CA B GLU A 1 76 ? 7.475 -1.322 -8.159 0.50 5.55 452 GLU A CA 1
ATOM 1295 C C A GLU A 1 76 ? 6.675 -0.251 -8.904 0.50 5.57 452 GLU A C 1
ATOM 1296 C C B GLU A 1 76 ? 6.712 -0.207 -8.890 0.50 5.47 452 GLU A C 1
ATOM 1297 O O A GLU A 1 76 ? 7.001 0.069 -10.058 0.50 5.76 452 GLU A O 1
ATOM 1298 O O B GLU A 1 76 ? 7.074 0.196 -10.008 0.50 5.60 452 GLU A O 1
ATOM 1321 N N . GLU A 1 77 ? 5.674 0.325 -8.253 1.00 5.12 453 GLU A N 1
ATOM 1322 C CA . GLU A 1 77 ? 4.930 1.395 -8.880 1.00 5.45 453 GLU A CA 1
ATOM 1323 C C . GLU A 1 77 ? 5.784 2.639 -9.087 1.00 4.89 453 GLU A C 1
ATOM 1324 O O . GLU A 1 77 ? 5.717 3.304 -10.122 1.00 5.98 453 GLU A O 1
ATOM 1336 N N . PHE A 1 78 ? 6.608 2.969 -8.102 1.00 4.73 454 PHE A N 1
ATOM 1337 C CA . PHE A 1 78 ? 7.479 4.131 -8.174 1.00 5.01 454 PHE A CA 1
ATOM 1338 C C . PHE A 1 78 ? 8.498 3.980 -9.316 1.00 4.70 454 PHE A C 1
ATOM 1339 O O . PHE A 1 78 ? 8.743 4.915 -10.080 1.00 4.99 454 PHE A O 1
ATOM 1356 N N . HIS A 1 79 ? 9.106 2.805 -9.412 1.00 4.77 455 HIS A N 1
ATOM 1357 C CA . HIS A 1 79 ? 10.082 2.576 -10.465 1.00 4.95 455 HIS A CA 1
ATOM 1358 C C . HIS A 1 79 ? 9.443 2.603 -11.862 1.00 5.09 455 HIS A C 1
ATOM 1359 O O . HIS A 1 79 ? 10.091 2.993 -12.834 1.00 6.39 455 HIS A O 1
ATOM 1374 N N . SER A 1 80 ? 8.180 2.189 -11.971 1.00 5.18 456 SER A N 1
ATOM 1375 C CA . SER A 1 80 ? 7.445 2.277 -13.233 1.00 5.52 456 SER A CA 1
ATOM 1376 C C . SER A 1 80 ? 7.111 3.710 -13.590 1.00 5.35 456 SER A C 1
ATOM 1377 O O . SER A 1 80 ? 7.189 4.103 -14.768 1.00 6.46 456 SER A O 1
ATOM 1384 N N . ARG A 1 81 ? 6.708 4.503 -12.606 1.00 5.23 457 ARG A N 1
ATOM 1385 C CA . ARG A 1 81 ? 6.291 5.876 -12.848 1.00 5.41 457 ARG A CA 1
ATOM 1386 C C . ARG A 1 81 ? 7.484 6.812 -13.052 1.00 4.98 457 ARG A C 1
ATOM 1387 O O . ARG A 1 81 ? 7.389 7.758 -13.842 1.00 5.76 457 ARG A O 1
ATOM 1408 N N . TYR A 1 82 ? 8.577 6.536 -12.356 1.00 5.27 458 TYR A N 1
ATOM 1409 C CA . TYR A 1 82 ? 9.733 7.426 -12.296 1.00 5.32 458 TYR A CA 1
ATOM 1410 C C . TYR A 1 82 ? 11.030 6.629 -12.477 1.00 5.26 458 TYR A C 1
ATOM 1411 O O . TYR A 1 82 ? 11.853 6.515 -11.556 1.00 6.34 458 TYR A O 1
ATOM 1428 N N . PRO A 1 83 ? 11.257 6.059 -13.672 1.00 5.68 459 PRO A N 1
ATOM 1429 C CA . PRO A 1 83 ? 12.379 5.137 -13.867 1.00 5.85 459 PRO A CA 1
ATOM 1430 C C . PRO A 1 83 ? 13.755 5.778 -13.875 1.00 6.24 459 PRO A C 1
ATOM 1431 O O . PRO A 1 83 ? 14.740 5.031 -13.930 1.00 7.24 459 PRO A O 1
ATOM 1442 N N . LEU A 1 84 ? 13.844 7.104 -13.853 1.00 6.02 460 LEU A N 1
ATOM 1443 C CA . LEU A 1 84 ? 15.141 7.782 -13.798 1.00 6.67 460 LEU A CA 1
ATOM 1444 C C . LEU A 1 84 ? 15.592 8.033 -12.362 1.00 6.49 460 LEU A C 1
ATOM 1445 O O . LEU A 1 84 ? 16.762 8.350 -12.151 1.00 7.64 460 LEU A O 1
ATOM 1461 N N . ARG A 1 85 ? 14.677 7.961 -11.404 1.00 5.98 461 ARG A N 1
ATOM 1462 C CA . ARG A 1 85 ? 15.007 8.315 -10.028 1.00 6.47 461 ARG A CA 1
ATOM 1463 C C . ARG A 1 85 ? 15.713 7.133 -9.357 1.00 5.96 461 ARG A C 1
ATOM 1464 O O . ARG A 1 85 ? 15.366 6.009 -9.570 1.00 7.60 461 ARG A O 1
ATOM 1485 N N A PRO A 1 86 ? 16.640 7.418 -8.420 0.50 6.02 462 PRO A N 1
ATOM 1486 N N B PRO A 1 86 ? 16.763 7.365 -8.586 0.50 7.73 462 PRO A N 1
ATOM 1487 C CA A PRO A 1 86 ? 17.348 6.276 -7.830 0.50 6.28 462 PRO A CA 1
ATOM 1488 C CA B PRO A 1 86 ? 17.395 6.325 -7.777 0.50 7.88 462 PRO A CA 1
ATOM 1489 C C A PRO A 1 86 ? 16.497 5.481 -6.853 0.50 6.31 462 PRO A C 1
ATOM 1490 C C B PRO A 1 86 ? 16.459 5.465 -6.912 0.50 7.43 462 PRO A C 1
ATOM 1491 O O A PRO A 1 86 ? 16.857 4.368 -6.492 0.50 6.59 462 PRO A O 1
ATOM 1492 O O B PRO A 1 86 ? 16.680 4.260 -6.766 0.50 8.30 462 PRO A O 1
ATOM 1513 N N . GLY A 1 87 ? 15.411 6.073 -6.381 1.00 6.89 463 GLY A N 1
ATOM 1514 C CA . GLY A 1 87 ? 14.488 5.407 -5.500 1.00 7.43 463 GLY A CA 1
ATOM 1515 C C . GLY A 1 87 ? 13.582 6.364 -4.789 1.00 5.79 463 GLY A C 1
ATOM 1516 O O . GLY A 1 87 ? 13.636 7.569 -5.004 1.00 6.38 463 GLY A O 1
ATOM 1520 N N . LEU A 1 88 ? 12.731 5.797 -3.942 1.00 6.00 464 LEU A N 1
ATOM 1521 C CA . LEU A 1 88 ? 11.761 6.527 -3.157 1.00 5.55 464 LEU A CA 1
ATOM 1522 C C . LEU A 1 88 ? 12.466 7.036 -1.882 1.00 5.75 464 LEU A C 1
ATOM 1523 O O . LEU A 1 88 ? 13.264 6.310 -1.290 1.00 5.78 464 LEU A O 1
ATOM 1539 N N . ALA A 1 89 ? 12.150 8.243 -1.421 1.00 5.58 465 ALA A N 1
ATOM 1540 C CA . ALA A 1 89 ? 12.708 8.747 -0.170 1.00 5.44 465 ALA A CA 1
ATOM 1541 C C . ALA A 1 89 ? 12.405 7.779 0.951 1.00 5.25 465 ALA A C 1
ATOM 1542 O O . ALA A 1 89 ? 11.259 7.344 1.157 1.00 5.59 465 ALA A O 1
ATOM 1549 N N . ARG A 1 90 ? 13.426 7.445 1.739 1.00 5.50 466 ARG A N 1
ATOM 1550 C CA . ARG A 1 90 ? 13.249 6.590 2.898 1.00 6.04 466 ARG A CA 1
ATOM 1551 C C . ARG A 1 90 ? 12.224 7.197 3.857 1.00 6.06 466 ARG A C 1
ATOM 1552 O O . ARG A 1 90 ? 11.429 6.464 4.444 1.00 6.34 466 ARG A O 1
ATOM 1573 N N . GLU A 1 91 ? 12.240 8.508 4.012 1.00 6.62 467 GLU A N 1
ATOM 1574 C CA . GLU A 1 91 ? 11.315 9.137 4.929 1.00 7.74 467 GLU A CA 1
ATOM 1575 C C . GLU A 1 91 ? 9.866 9.152 4.406 1.00 7.60 467 GLU A C 1
ATOM 1576 O O . GLU A 1 91 ? 8.929 9.086 5.192 1.00 8.37 467 GLU A O 1
ATOM 1588 N N . GLU A 1 92 ? 9.696 9.176 3.089 1.00 7.32 468 GLU A N 1
ATOM 1589 C CA . GLU A 1 92 ? 8.371 9.099 2.498 1.00 7.67 468 GLU A CA 1
ATOM 1590 C C . GLU A 1 92 ? 7.774 7.703 2.665 1.00 6.55 468 GLU A C 1
ATOM 1591 O O . GLU A 1 92 ? 6.620 7.554 3.066 1.00 7.79 468 GLU A O 1
ATOM 1603 N N . LEU A 1 93 ? 8.568 6.668 2.415 1.00 6.15 469 LEU A N 1
ATOM 1604 C CA . LEU A 1 93 ? 8.096 5.313 2.664 1.00 5.93 469 LEU A CA 1
ATOM 1605 C C . LEU A 1 93 ? 7.726 5.134 4.137 1.00 5.61 469 LEU A C 1
ATOM 1606 O O . LEU A 1 93 ? 6.713 4.503 4.490 1.00 6.51 469 LEU A O 1
ATOM 1622 N N . ARG A 1 94 ? 8.545 5.697 5.026 1.00 5.99 470 ARG A N 1
ATOM 1623 C CA . ARG A 1 94 ? 8.302 5.593 6.467 1.00 6.56 470 ARG A CA 1
ATOM 1624 C C . ARG A 1 94 ? 6.972 6.202 6.830 1.00 7.24 470 ARG A C 1
ATOM 1625 O O . ARG A 1 94 ? 6.183 5.624 7.573 1.00 8.50 470 ARG A O 1
ATOM 1646 N N . SER A 1 95 ? 6.710 7.391 6.297 1.00 8.35 471 SER A N 1
ATOM 1647 C CA . SER A 1 95 ? 5.467 8.082 6.591 1.00 10.36 471 SER A CA 1
ATOM 1648 C C . SER A 1 95 ? 4.245 7.378 5.984 1.00 8.96 471 SER A C 1
ATOM 1649 O O . SER A 1 95 ? 3.142 7.430 6.567 1.00 11.26 471 SER A O 1
ATOM 1656 N N . ARG A 1 96 ? 4.379 6.727 4.847 1.00 8.69 472 ARG A N 1
ATOM 1657 C CA . ARG A 1 96 ? 3.269 6.014 4.217 1.00 8.84 472 ARG A CA 1
ATOM 1658 C C . ARG A 1 96 ? 2.813 4.847 5.061 1.00 7.79 472 ARG A C 1
ATOM 1659 O O . ARG A 1 96 ? 1.595 4.687 5.257 1.00 10.56 472 ARG A O 1
ATOM 1680 N N . TYR A 1 97 ? 3.744 4.009 5.496 1.00 6.66 473 TYR A N 1
ATOM 1681 C CA . TYR A 1 97 ? 3.342 2.726 6.063 1.00 7.02 473 TYR A CA 1
ATOM 1682 C C . TYR A 1 97 ? 3.897 2.418 7.458 1.00 6.75 473 TYR A C 1
ATOM 1683 O O . TYR A 1 97 ? 3.472 1.427 8.021 1.00 8.91 473 TYR A O 1
ATOM 1700 N N . PHE A 1 98 ? 4.826 3.219 7.989 1.00 5.61 474 PHE A N 1
ATOM 1701 C CA . PHE A 1 98 ? 5.585 2.875 9.177 1.00 5.49 474 PHE A CA 1
ATOM 1702 C C . PHE A 1 98 ? 5.623 3.994 10.211 1.00 5.90 474 PHE A C 1
ATOM 1703 O O . PHE A 1 98 ? 6.521 4.020 11.061 1.00 6.52 474 PHE A O 1
ATOM 1720 N N A SER A 1 99 ? 4.655 4.896 10.212 0.50 6.06 475 SER A N 1
ATOM 1721 N N B SER A 1 99 ? 4.633 4.879 10.188 0.50 6.70 475 SER A N 1
ATOM 1722 C CA A SER A 1 99 ? 4.803 6.068 11.066 0.50 6.94 475 SER A CA 1
ATOM 1723 C CA B SER A 1 99 ? 4.664 6.058 11.046 0.50 8.14 475 SER A CA 1
ATOM 1724 C C A SER A 1 99 ? 4.749 5.786 12.572 0.50 6.74 475 SER A C 1
ATOM 1725 C C B SER A 1 99 ? 4.841 5.715 12.538 0.50 7.23 475 SER A C 1
ATOM 1726 O O A SER A 1 99 ? 5.194 6.629 13.351 0.50 7.91 475 SER A O 1
ATOM 1727 O O B SER A 1 99 ? 5.595 6.396 13.256 0.50 8.16 475 SER A O 1
ATOM 1742 N N . ARG A 1 100 ? 4.165 4.667 12.991 1.00 6.00 476 ARG A N 1
ATOM 1743 C CA . ARG A 1 100 ? 4.175 4.316 14.426 1.00 5.88 476 ARG A CA 1
ATOM 1744 C C . ARG A 1 100 ? 5.424 3.586 14.866 1.00 6.09 476 ARG A C 1
ATOM 1745 O O . ARG A 1 100 ? 5.632 3.412 16.071 1.00 6.88 476 ARG A O 1
ATOM 1766 N N . LEU A 1 101 ? 6.218 3.063 13.932 1.00 6.00 477 LEU A N 1
ATOM 1767 C CA . LEU A 1 101 ? 7.415 2.340 14.353 1.00 6.56 477 LEU A CA 1
ATOM 1768 C C . LEU A 1 101 ? 8.443 3.285 14.884 1.00 7.54 477 LEU A C 1
ATOM 1769 O O . LEU A 1 101 ? 8.627 4.348 14.340 1.00 8.54 477 LEU A O 1
ATOM 1785 N N . PRO A 1 102 ? 9.223 2.889 15.899 1.00 8.41 478 PRO A N 1
ATOM 1786 C CA . PRO A 1 102 ? 10.427 3.661 16.179 1.00 9.01 478 PRO A CA 1
ATOM 1787 C C . PRO A 1 102 ? 11.298 3.705 14.911 1.00 7.55 478 PRO A C 1
ATOM 1788 O O . PRO A 1 102 ? 11.448 2.706 14.207 1.00 7.49 478 PRO A O 1
ATOM 1799 N N . ALA A 1 103 ? 11.942 4.839 14.669 1.00 8.16 479 ALA A N 1
ATOM 1800 C CA . ALA A 1 103 ? 12.810 4.997 13.502 1.00 8.65 479 ALA A CA 1
ATOM 1801 C C . ALA A 1 103 ? 13.863 3.904 13.423 1.00 7.38 479 ALA A C 1
ATOM 1802 O O . ALA A 1 103 ? 14.167 3.424 12.323 1.00 7.94 479 ALA A O 1
ATOM 1809 N N . ARG A 1 104 ? 14.428 3.506 14.553 1.00 7.44 480 ARG A N 1
ATOM 1810 C CA . ARG A 1 104 ? 15.465 2.484 14.519 1.00 7.16 480 ARG A CA 1
ATOM 1811 C C . ARG A 1 104 ? 14.961 1.119 14.082 1.00 6.58 480 ARG A C 1
ATOM 1812 O O . ARG A 1 104 ? 15.722 0.342 13.499 1.00 6.90 480 ARG A O 1
ATOM 1833 N N . VAL A 1 105 ? 13.693 0.816 14.373 1.00 6.41 481 VAL A N 1
ATOM 1834 C CA . VAL A 1 105 ? 13.119 -0.449 13.932 1.00 6.05 481 VAL A CA 1
ATOM 1835 C C . VAL A 1 105 ? 12.886 -0.409 12.414 1.00 5.86 481 VAL A C 1
ATOM 1836 O O . VAL A 1 105 ? 13.201 -1.354 11.701 1.00 6.13 481 VAL A O 1
ATOM 1849 N N . TYR A 1 106 ? 12.312 0.680 11.920 1.00 5.68 482 TYR A N 1
ATOM 1850 C CA . TYR A 1 106 ? 12.174 0.866 10.460 1.00 5.57 482 TYR A CA 1
ATOM 1851 C C . TYR A 1 106 ? 13.518 0.698 9.736 1.00 5.40 482 TYR A C 1
ATOM 1852 O O . TYR A 1 106 ? 13.618 0.019 8.734 1.00 5.79 482 TYR A O 1
ATOM 1869 N N . GLN A 1 107 ? 14.568 1.316 10.268 1.00 5.73 483 GLN A N 1
ATOM 1870 C CA . GLN A 1 107 ? 15.874 1.210 9.637 1.00 6.00 483 GLN A CA 1
ATOM 1871 C C . GLN A 1 107 ? 16.338 -0.254 9.646 1.00 5.70 483 GLN A C 1
ATOM 1872 O O . GLN A 1 107 ? 16.893 -0.729 8.663 1.00 6.22 483 GLN A O 1
ATOM 1886 N N . ALA A 1 108 ? 16.138 -0.968 10.758 1.00 6.06 484 ALA A N 1
ATOM 1887 C CA . ALA A 1 108 ? 16.537 -2.382 10.829 1.00 6.18 484 ALA A CA 1
ATOM 1888 C C . ALA A 1 108 ? 15.773 -3.224 9.815 1.00 5.79 484 ALA A C 1
ATOM 1889 O O . ALA A 1 108 ? 16.344 -4.162 9.232 1.00 6.11 484 ALA A O 1
ATOM 1896 N N . LEU A 1 109 ? 14.497 -2.926 9.579 1.00 5.79 485 LEU A N 1
ATOM 1897 C CA . LEU A 1 109 ? 13.724 -3.632 8.561 1.00 5.72 485 LEU A CA 1
ATOM 1898 C C . LEU A 1 109 ? 14.283 -3.391 7.169 1.00 5.31 485 LEU A C 1
ATOM 1899 O O . LEU A 1 109 ? 14.470 -4.328 6.414 1.00 6.03 485 LEU A O 1
ATOM 1915 N N . LEU A 1 110 ? 14.556 -2.125 6.829 1.00 5.46 486 LEU A N 1
ATOM 1916 C CA . LEU A 1 110 ? 15.141 -1.850 5.516 1.00 5.62 486 LEU A CA 1
ATOM 1917 C C . LEU A 1 110 ? 16.472 -2.581 5.346 1.00 5.31 486 LEU A C 1
ATOM 1918 O O . LEU A 1 110 ? 16.757 -3.124 4.276 1.00 6.19 486 LEU A O 1
ATOM 1934 N N . GLU A 1 111 ? 17.309 -2.551 6.365 1.00 5.50 487 GLU A N 1
ATOM 1935 C CA . GLU A 1 111 ? 18.606 -3.230 6.272 1.00 5.61 487 GLU A CA 1
ATOM 1936 C C . GLU A 1 111 ? 18.460 -4.736 6.136 1.00 5.58 487 GLU A C 1
ATOM 1937 O O . GLU A 1 111 ? 19.220 -5.352 5.390 1.00 6.82 487 GLU A O 1
ATOM 1949 N N . GLU A 1 112 ? 17.492 -5.329 6.811 1.00 6.01 488 GLU A N 1
ATOM 1950 C CA . GLU A 1 112 ? 17.209 -6.761 6.646 1.00 6.34 488 GLU A CA 1
ATOM 1951 C C . GLU A 1 112 ? 16.764 -7.079 5.234 1.00 6.10 488 GLU A C 1
ATOM 1952 O O . GLU A 1 112 ? 17.281 -8.018 4.608 1.00 6.85 488 GLU A O 1
ATOM 1964 N N . TRP A 1 113 ? 15.812 -6.313 4.712 1.00 6.16 489 TRP A N 1
ATOM 1965 C CA . TRP A 1 113 ? 15.335 -6.569 3.352 1.00 6.12 489 TRP A CA 1
ATOM 1966 C C . TRP A 1 113 ? 16.425 -6.328 2.325 1.00 6.04 489 TRP A C 1
ATOM 1967 O O . TRP A 1 113 ? 16.475 -7.032 1.303 1.00 7.55 489 TRP A O 1
ATOM 1988 N N . SER A 1 114 ? 17.318 -5.370 2.577 1.00 6.05 490 SER A N 1
ATOM 1989 C CA . SER A 1 114 ? 18.449 -5.216 1.672 1.00 6.30 490 SER A CA 1
ATOM 1990 C C . SER A 1 114 ? 19.387 -6.421 1.715 1.00 6.13 490 SER A C 1
ATOM 1991 O O . SER A 1 114 ? 19.802 -6.937 0.676 1.00 7.03 490 SER A O 1
ATOM 1998 N N A ARG A 1 115 ? 19.716 -6.887 2.913 0.50 5.51 491 ARG A N 1
ATOM 1999 N N B ARG A 1 115 ? 19.727 -6.905 2.904 0.50 6.66 491 ARG A N 1
ATOM 2000 C CA A ARG A 1 115 ? 20.604 -8.035 3.049 0.50 5.58 491 ARG A CA 1
ATOM 2001 C CA B ARG A 1 115 ? 20.681 -8.009 2.959 0.50 7.56 491 ARG A CA 1
ATOM 2002 C C A ARG A 1 115 ? 20.063 -9.249 2.338 0.50 5.92 491 ARG A C 1
ATOM 2003 C C B ARG A 1 115 ? 20.088 -9.329 2.465 0.50 6.98 491 ARG A C 1
ATOM 2004 O O A ARG A 1 115 ? 20.817 -9.988 1.698 0.50 6.74 491 ARG A O 1
ATOM 2005 O O B ARG A 1 115 ? 20.844 -10.229 2.105 0.50 6.58 491 ARG A O 1
ATOM 2046 N N . GLU A 1 116 ? 18.756 -9.454 2.463 1.00 6.45 492 GLU A N 1
ATOM 2047 C CA . GLU A 1 116 ? 18.093 -10.574 1.850 1.00 6.78 492 GLU A CA 1
ATOM 2048 C C . GLU A 1 116 ? 18.013 -10.494 0.334 1.00 7.18 492 GLU A C 1
ATOM 2049 O O . GLU A 1 116 ? 17.487 -11.431 -0.287 1.00 8.72 492 GLU A O 1
ATOM 2061 N N . GLY A 1 117 ? 18.483 -9.406 -0.272 1.00 7.18 493 GLY A N 1
ATOM 2062 C CA . GLY A 1 117 ? 18.433 -9.286 -1.703 1.00 7.91 493 GLY A CA 1
ATOM 2063 C C . GLY A 1 117 ? 17.117 -8.761 -2.214 1.00 7.54 493 GLY A C 1
ATOM 2064 O O . GLY A 1 117 ? 16.853 -8.833 -3.416 1.00 9.45 493 GLY A O 1
ATOM 2068 N N . ARG A 1 118 ? 16.285 -8.195 -1.339 1.00 6.75 494 ARG A N 1
ATOM 2069 C CA . ARG A 1 118 ? 15.005 -7.605 -1.778 1.00 7.21 494 ARG A CA 1
ATOM 2070 C C . ARG A 1 118 ? 15.125 -6.170 -2.219 1.00 6.38 494 ARG A C 1
ATOM 2071 O O . ARG A 1 118 ? 14.397 -5.727 -3.124 1.00 7.45 494 ARG A O 1
ATOM 2092 N N . LEU A 1 119 ? 15.990 -5.432 -1.551 1.00 6.27 495 LEU A N 1
ATOM 2093 C CA . LEU A 1 119 ? 16.139 -3.971 -1.689 1.00 6.15 495 LEU A CA 1
ATOM 2094 C C . LEU A 1 119 ? 17.602 -3.624 -1.924 1.00 6.22 495 LEU A C 1
ATOM 2095 O O . LEU A 1 119 ? 18.500 -4.403 -1.588 1.00 7.11 495 LEU A O 1
ATOM 2111 N N A GLN A 1 120 ? 17.805 -2.405 -2.391 0.50 6.34 496 GLN A N 1
ATOM 2112 N N B GLN A 1 120 ? 17.789 -2.434 -2.496 0.50 6.47 496 GLN A N 1
ATOM 2113 C CA A GLN A 1 120 ? 19.093 -1.747 -2.307 0.50 6.87 496 GLN A CA 1
ATOM 2114 C CA B GLN A 1 120 ? 19.033 -1.653 -2.435 0.50 7.09 496 GLN A CA 1
ATOM 2115 C C A GLN A 1 120 ? 18.846 -0.355 -1.736 0.50 6.94 496 GLN A C 1
ATOM 2116 C C B GLN A 1 120 ? 18.749 -0.409 -1.606 0.50 6.82 496 GLN A C 1
ATOM 2117 O O A GLN A 1 120 ? 17.851 0.320 -2.025 0.50 7.72 496 GLN A O 1
ATOM 2118 O O B GLN A 1 120 ? 17.605 0.103 -1.585 0.50 6.54 496 GLN A O 1
ATOM 2145 N N . LEU A 1 121 ? 19.769 0.079 -0.898 1.00 7.95 497 LEU A N 1
ATOM 2146 C CA . LEU A 1 121 ? 19.635 1.305 -0.119 1.00 8.59 497 LEU A CA 1
ATOM 2147 C C . LEU A 1 121 ? 20.690 2.331 -0.506 1.00 8.99 497 LEU A C 1
ATOM 2148 O O . LEU A 1 121 ? 21.870 2.008 -0.739 1.00 10.92 497 LEU A O 1
ATOM 2164 N N . ALA A 1 122 ? 20.286 3.573 -0.550 1.00 9.11 498 ALA A N 1
ATOM 2165 C CA . ALA A 1 122 ? 21.172 4.704 -0.535 1.00 9.30 498 ALA A CA 1
ATOM 2166 C C . ALA A 1 122 ? 20.939 5.428 0.797 1.00 8.76 498 ALA A C 1
ATOM 2167 O O . ALA A 1 122 ? 20.019 5.094 1.559 1.00 8.78 498 ALA A O 1
ATOM 2174 N N . ALA A 1 123 ? 21.706 6.461 1.075 1.00 9.54 499 ALA A N 1
ATOM 2175 C CA . ALA A 1 123 ? 21.559 7.150 2.325 1.00 9.79 499 ALA A CA 1
ATOM 2176 C C . ALA A 1 123 ? 20.143 7.672 2.506 1.00 8.83 499 ALA A C 1
ATOM 2177 O O . ALA A 1 123 ? 19.619 7.629 3.628 1.00 10.18 499 ALA A O 1
ATOM 2184 N N . ASN A 1 124 ? 19.525 8.171 1.434 1.00 7.98 500 ASN A N 1
ATOM 2185 C CA . ASN A 1 124 ? 18.238 8.844 1.515 1.00 7.25 500 ASN A CA 1
ATOM 2186 C C . ASN A 1 124 ? 17.093 8.143 0.793 1.00 6.66 500 ASN A C 1
ATOM 2187 O O . ASN A 1 124 ? 15.946 8.573 0.971 1.00 7.42 500 ASN A O 1
ATOM 2198 N N . THR A 1 125 ? 17.392 7.146 -0.025 1.00 6.86 501 THR A N 1
ATOM 2199 C CA . THR A 1 125 ? 16.396 6.515 -0.872 1.00 6.52 501 THR A CA 1
ATOM 2200 C C . THR A 1 125 ? 16.504 5.008 -0.794 1.00 5.75 501 THR A C 1
ATOM 2201 O O . THR A 1 125 ? 17.516 4.447 -0.375 1.00 7.09 501 THR A O 1
ATOM 2211 N N . VAL A 1 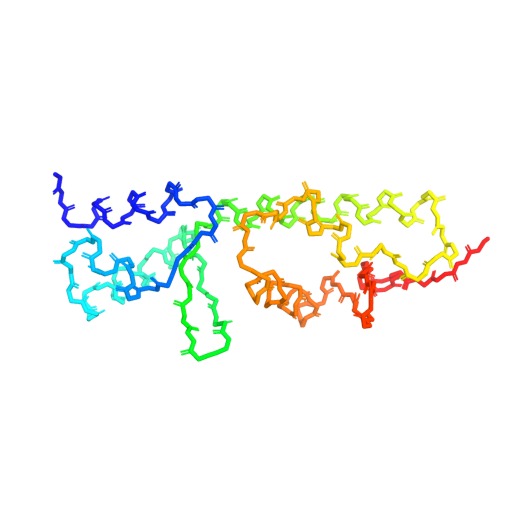126 ? 15.434 4.358 -1.255 1.00 5.31 502 VAL A N 1
ATOM 2212 C CA . VAL A 1 126 ? 15.315 2.920 -1.268 1.00 5.55 502 VAL A CA 1
ATOM 2213 C C . VAL A 1 126 ? 14.744 2.489 -2.639 1.00 4.98 502 VAL A C 1
ATOM 2214 O O . VAL A 1 126 ? 13.907 3.188 -3.232 1.00 5.71 502 VAL A O 1
ATOM 2227 N N . ALA A 1 127 ? 15.230 1.362 -3.120 1.00 5.32 503 ALA A N 1
ATOM 2228 C CA . ALA A 1 127 ? 14.825 0.815 -4.417 1.00 5.80 503 ALA A CA 1
ATOM 2229 C C . ALA A 1 127 ? 14.726 -0.700 -4.318 1.00 5.53 503 ALA A C 1
ATOM 2230 O O . ALA A 1 127 ? 15.362 -1.320 -3.452 1.00 5.98 503 ALA A O 1
ATOM 2237 N N . LEU A 1 128 ? 14.009 -1.310 -5.246 1.00 5.18 504 LEU A N 1
ATOM 2238 C CA . LEU A 1 128 ? 14.069 -2.745 -5.394 1.00 5.72 504 LEU A CA 1
ATOM 2239 C C . LEU A 1 128 ? 15.460 -3.170 -5.834 1.00 6.16 504 LEU A C 1
ATOM 2240 O O . LEU A 1 128 ? 16.149 -2.477 -6.594 1.00 7.26 504 LEU A O 1
ATOM 2256 N N A ALA A 1 129 ? 15.867 -4.339 -5.352 0.50 7.22 505 ALA A N 1
ATOM 2257 N N B ALA A 1 129 ? 15.959 -4.285 -5.320 0.50 7.33 505 ALA A N 1
ATOM 2258 C CA A ALA A 1 129 ? 17.092 -4.982 -5.805 0.50 7.31 505 ALA A CA 1
ATOM 2259 C CA B ALA A 1 129 ? 17.356 -4.668 -5.587 0.50 8.05 505 ALA A CA 1
ATOM 2260 C C A ALA A 1 129 ? 17.074 -5.092 -7.303 0.50 8.13 505 ALA A C 1
ATOM 2261 C C B ALA A 1 129 ? 17.733 -4.745 -7.075 0.50 9.26 505 ALA A C 1
ATOM 2262 O O A ALA A 1 129 ? 16.082 -5.498 -7.870 0.50 8.68 505 ALA A O 1
ATOM 2263 O O B ALA A 1 129 ? 18.867 -4.408 -7.431 0.50 10.24 505 ALA A O 1
ATOM 2276 N N A GLY A 1 130 ? 18.195 -4.737 -7.929 0.50 8.63 506 GLY A N 1
ATOM 2277 N N B GLY A 1 130 ? 16.822 -5.147 -7.964 0.50 10.34 506 GLY A N 1
ATOM 2278 C CA A GLY A 1 130 ? 18.401 -4.855 -9.343 0.50 9.68 506 GLY A CA 1
ATOM 2279 C CA B GLY A 1 130 ? 17.175 -5.270 -9.413 0.50 11.33 506 GLY A CA 1
ATOM 2280 C C A GLY A 1 130 ? 17.940 -3.651 -10.134 0.50 8.73 506 GLY A C 1
ATOM 2281 C C B GLY A 1 130 ? 16.989 -4.033 -10.313 0.50 11.22 506 GLY A C 1
ATOM 2282 O O A GLY A 1 130 ? 18.279 -3.559 -11.316 0.50 10.33 506 GLY A O 1
ATOM 2283 O O B GLY A 1 130 ? 17.253 -4.050 -11.526 0.50 12.25 506 GLY A O 1
ATOM 2290 N N A PHE A 1 131 ? 17.195 -2.732 -9.509 0.50 8.54 507 PHE A N 1
ATOM 2291 N N B PHE A 1 131 ? 16.514 -2.950 -9.720 0.50 9.59 507 PHE A N 1
ATOM 2292 C CA A PHE A 1 131 ? 16.675 -1.584 -10.230 0.50 8.82 507 PHE A CA 1
ATOM 2293 C CA B PHE A 1 131 ? 16.328 -1.675 -10.443 0.50 9.42 507 PHE A CA 1
ATOM 2294 C C A PHE A 1 131 ? 17.803 -0.714 -10.647 0.50 9.58 507 PHE A C 1
ATOM 2295 C C B PHE A 1 131 ? 17.665 -0.923 -10.744 0.50 9.88 507 PHE A C 1
ATOM 2296 O O A PHE A 1 131 ? 18.680 -0.402 -9.838 0.50 9.96 507 PHE A O 1
ATOM 2297 O O B PHE A 1 131 ? 18.584 -0.970 -9.988 0.50 9.88 507 PHE A O 1
ATOM 2330 N N . THR A 1 132 ? 17.735 -0.252 -11.899 1.00 10.28 508 THR A N 1
ATOM 2331 C CA . THR A 1 132 ? 18.738 0.724 -12.316 1.00 11.76 508 THR A CA 1
ATOM 2332 C C . THR A 1 132 ? 17.999 1.823 -13.135 1.00 11.01 508 THR A C 1
ATOM 2333 O O . THR A 1 132 ? 17.122 1.460 -13.912 1.00 11.20 508 THR A O 1
ATOM 2343 N N . PRO A 1 133 ? 18.321 3.134 -12.925 1.00 11.14 509 PRO A N 1
ATOM 2344 C CA . PRO A 1 133 ? 17.677 4.197 -13.746 1.00 10.79 509 PRO A CA 1
ATOM 2345 C C . PRO A 1 133 ? 17.809 4.035 -15.239 1.00 10.78 509 PRO A C 1
ATOM 2346 O O . PRO A 1 133 ? 18.886 3.673 -15.708 1.00 12.33 509 PRO A O 1
ATOM 2357 N N . SER A 1 134 ? 16.705 4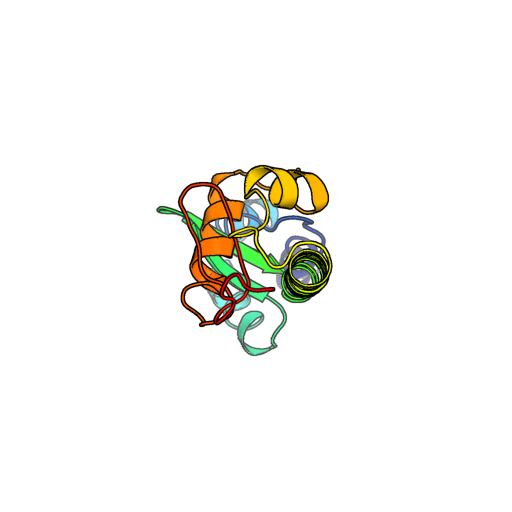.311 -15.957 1.00 10.97 510 SER A N 1
ATOM 2358 C CA . SER A 1 134 ? 16.713 4.256 -17.391 1.00 11.52 510 SER A CA 1
ATOM 2359 C C . SER A 1 134 ? 15.517 4.930 -18.037 1.00 9.58 510 SER A C 1
ATOM 2360 O O . SER A 1 134 ? 14.583 5.387 -17.377 1.00 9.14 510 SER A O 1
ATOM 2367 N N . PHE A 1 135 ? 15.568 5.023 -19.370 1.00 9.23 511 PHE A N 1
ATOM 2368 C CA . PHE A 1 135 ? 14.507 5.628 -20.174 1.00 8.53 511 PHE A CA 1
ATOM 2369 C C . PHE A 1 135 ? 14.286 4.870 -21.443 1.00 9.56 511 PHE A C 1
ATOM 2370 O O . PHE A 1 135 ? 14.696 3.689 -21.517 1.00 12.51 511 PHE A O 1
#